Protein AF-A0A090QLV2-F1 (afdb_monomer)

Secondary structure (DSSP, 8-state):
---HHHHHHHHH-BTTB--HHHHHHHHHHHHHHHHHHHHH-SS----SS-HHHHHHHHHHHHSS--HHHHHHHHHHHHH-S-EEEE-TTSPPP--TTS--HHHHHHHHHHHHHHHHHHT--EEEE-SSHHHHHHHHHHHHHH--TT-----

Structure (mmCIF, N/CA/C/O backbone):
data_AF-A0A090QLV2-F1
#
_entry.id   AF-A0A090QLV2-F1
#
loop_
_atom_site.group_PDB
_atom_site.id
_atom_site.type_symbol
_atom_site.label_atom_id
_atom_site.label_alt_id
_atom_site.label_comp_id
_atom_site.label_asym_id
_atom_site.label_entity_id
_atom_site.label_seq_id
_atom_site.pdbx_PDB_ins_code
_atom_site.Cartn_x
_atom_site.Cartn_y
_atom_site.Cartn_z
_atom_site.occupancy
_atom_site.B_iso_or_equiv
_atom_site.auth_seq_id
_atom_site.auth_comp_id
_atom_site.auth_asym_id
_atom_site.auth_atom_id
_atom_site.pdbx_PDB_model_num
ATOM 1 N N . MET A 1 1 ? -10.015 6.575 -0.240 1.00 94.00 1 MET A N 1
ATOM 2 C CA . MET A 1 1 ? -8.975 6.956 -1.203 1.00 94.00 1 MET A CA 1
ATOM 3 C C . MET A 1 1 ? -8.684 5.735 -2.059 1.00 94.00 1 MET A C 1
ATOM 5 O O . MET A 1 1 ? -8.279 4.743 -1.479 1.00 94.00 1 MET A O 1
ATOM 9 N N . PRO A 1 2 ? -9.009 5.736 -3.362 1.00 96.25 2 PRO A N 1
ATOM 10 C CA . PRO A 1 2 ? -8.648 4.646 -4.273 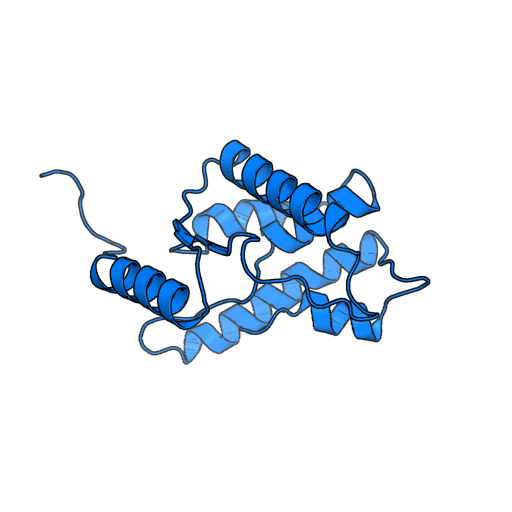1.00 96.25 2 PRO A CA 1
ATOM 11 C C . PRO A 1 2 ? -7.131 4.540 -4.488 1.00 96.25 2 PRO A C 1
ATOM 13 O O . PRO A 1 2 ? -6.417 5.529 -4.326 1.00 96.25 2 PRO A O 1
ATOM 16 N N . GLU A 1 3 ? -6.642 3.378 -4.920 1.00 97.12 3 GLU A N 1
ATOM 17 C CA . GLU A 1 3 ? -5.226 3.187 -5.238 1.00 97.12 3 GLU A CA 1
ATOM 18 C C . GLU A 1 3 ? -4.798 4.034 -6.454 1.00 97.12 3 GLU A C 1
ATOM 20 O O . GLU A 1 3 ? -5.072 3.697 -7.607 1.00 97.12 3 GLU A O 1
ATOM 25 N N . TYR A 1 4 ? -4.060 5.125 -6.214 1.00 98.06 4 TYR A N 1
ATOM 26 C CA . TYR A 1 4 ? -3.480 5.919 -7.307 1.00 98.06 4 TYR A CA 1
ATOM 27 C C . TYR A 1 4 ? -2.442 5.138 -8.135 1.00 98.06 4 TYR A C 1
ATOM 29 O O . TYR A 1 4 ? -2.343 5.345 -9.342 1.00 98.06 4 TYR A O 1
ATOM 37 N N . GLY A 1 5 ? -1.699 4.211 -7.516 1.00 96.75 5 GLY A N 1
ATOM 38 C CA . GLY A 1 5 ? -0.697 3.389 -8.204 1.00 96.75 5 GLY A CA 1
ATOM 39 C C . GLY A 1 5 ? -1.278 2.546 -9.343 1.00 96.75 5 GLY A C 1
ATOM 40 O O . GLY A 1 5 ? -0.659 2.457 -10.401 1.00 96.75 5 GLY A O 1
ATOM 41 N N . ALA A 1 6 ? -2.489 2.008 -9.177 1.00 95.38 6 ALA A N 1
ATOM 42 C CA . ALA A 1 6 ? -3.199 1.264 -10.213 1.00 95.38 6 ALA A CA 1
ATOM 43 C C . ALA A 1 6 ? -3.585 2.170 -11.388 1.00 95.38 6 ALA A C 1
ATOM 45 O O . ALA A 1 6 ? -3.300 1.832 -12.537 1.00 95.38 6 ALA A O 1
ATOM 46 N N . THR A 1 7 ? -4.170 3.341 -11.109 1.00 96.75 7 THR A N 1
ATOM 47 C CA . THR A 1 7 ? -4.487 4.351 -12.135 1.00 96.75 7 THR A CA 1
ATOM 48 C C . THR A 1 7 ? -3.237 4.735 -12.922 1.00 96.75 7 THR A C 1
ATOM 50 O O . THR A 1 7 ? -3.224 4.638 -14.147 1.00 96.75 7 THR A O 1
ATOM 53 N N . TYR A 1 8 ? -2.156 5.075 -12.215 1.00 97.75 8 TYR A N 1
ATOM 54 C CA . TYR A 1 8 ? -0.884 5.440 -12.831 1.00 97.75 8 TYR A CA 1
ATOM 55 C C . TYR A 1 8 ? -0.321 4.292 -13.681 1.00 97.75 8 TYR A C 1
ATOM 57 O O . TYR A 1 8 ? 0.129 4.500 -14.806 1.00 97.75 8 TYR A O 1
ATOM 65 N N . TRP A 1 9 ? -0.375 3.055 -13.179 1.00 96.56 9 TRP A N 1
ATOM 66 C CA . TRP A 1 9 ? 0.106 1.885 -13.908 1.00 96.56 9 TRP A CA 1
ATOM 67 C C . TRP A 1 9 ? -0.650 1.675 -15.224 1.00 96.56 9 TRP A C 1
ATOM 69 O O . TRP A 1 9 ? -0.012 1.459 -16.255 1.00 96.56 9 TRP A O 1
ATOM 79 N N . PHE A 1 10 ? -1.983 1.797 -15.229 1.00 95.75 10 PHE A N 1
ATOM 80 C CA . PHE A 1 10 ? -2.777 1.669 -16.457 1.00 95.75 10 PHE A CA 1
ATOM 81 C C . PHE A 1 10 ? -2.420 2.722 -17.511 1.00 95.75 10 PHE A C 1
ATOM 83 O O . PHE A 1 10 ? -2.440 2.418 -18.704 1.00 95.75 10 PHE A O 1
ATOM 90 N N . GLU A 1 11 ? -2.090 3.939 -17.083 1.00 97.19 11 GLU A N 1
ATOM 91 C CA . GLU A 1 11 ? -1.788 5.058 -17.978 1.00 97.19 11 GLU A CA 1
ATOM 92 C C . GLU A 1 11 ? -0.349 5.031 -18.515 1.00 97.19 11 GLU A C 1
ATOM 94 O O . GLU A 1 11 ? -0.104 5.473 -19.640 1.00 97.19 11 GLU A O 1
ATOM 99 N N . HIS A 1 12 ? 0.600 4.500 -17.738 1.00 97.25 12 HIS A N 1
ATOM 100 C CA . HIS A 1 12 ? 2.028 4.736 -17.969 1.00 97.25 12 HIS A CA 1
ATOM 101 C C . HIS A 1 12 ? 2.895 3.485 -18.160 1.00 97.25 12 HIS A C 1
ATOM 103 O O . HIS A 1 12 ? 4.077 3.625 -18.497 1.00 97.25 12 HIS A O 1
ATOM 109 N N . GLN A 1 13 ? 2.362 2.277 -17.948 1.00 95.56 13 GLN A N 1
ATOM 110 C CA . GLN A 1 13 ? 3.155 1.053 -18.076 1.00 95.56 13 GLN A CA 1
ATOM 111 C C . GLN A 1 13 ? 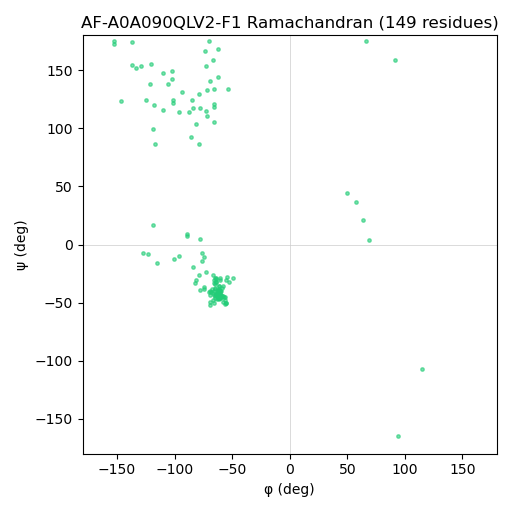3.686 0.833 -19.498 1.00 95.56 13 GLN A C 1
ATOM 113 O O . GLN A 1 13 ? 3.000 1.073 -20.494 1.00 95.56 13 GLN A O 1
ATOM 118 N N . VAL A 1 14 ? 4.896 0.280 -19.577 1.00 94.00 14 VAL A N 1
ATOM 119 C CA . VAL A 1 14 ? 5.472 -0.284 -20.800 1.00 94.00 14 VAL A CA 1
ATOM 120 C C . VAL A 1 14 ? 5.879 -1.719 -20.491 1.00 94.00 14 VAL A C 1
ATOM 122 O O . VAL A 1 14 ? 6.595 -1.967 -19.522 1.00 94.00 14 VAL A O 1
ATOM 125 N N . ASP A 1 15 ? 5.376 -2.676 -21.273 1.00 91.62 15 ASP A N 1
ATOM 126 C CA . ASP A 1 15 ? 5.589 -4.116 -21.062 1.00 91.62 15 ASP A CA 1
ATOM 127 C C . ASP A 1 15 ? 5.302 -4.573 -19.619 1.00 91.62 15 ASP A C 1
ATOM 129 O O . ASP A 1 15 ? 6.038 -5.351 -19.009 1.00 91.62 15 ASP A O 1
ATOM 133 N N . ARG A 1 16 ? 4.186 -4.079 -19.073 1.00 90.81 16 ARG A N 1
ATOM 134 C CA . ARG A 1 16 ? 3.677 -4.336 -17.719 1.00 90.81 16 ARG A CA 1
ATOM 135 C C . ARG A 1 16 ? 4.591 -3.827 -16.602 1.00 90.81 16 ARG A C 1
ATOM 137 O O . ARG A 1 16 ? 4.491 -4.310 -15.474 1.00 90.81 16 ARG A O 1
ATOM 144 N N . ARG A 1 17 ? 5.475 -2.865 -16.889 1.00 92.69 17 ARG A N 1
ATOM 145 C CA . ARG A 1 17 ? 6.411 -2.293 -15.915 1.00 92.69 17 ARG A CA 1
ATOM 146 C C . ARG A 1 17 ? 6.379 -0.770 -15.873 1.00 92.69 17 ARG A C 1
ATOM 148 O O . ARG A 1 17 ? 6.084 -0.113 -16.866 1.00 92.69 17 ARG A O 1
ATOM 155 N N . LEU A 1 18 ? 6.745 -0.247 -14.705 1.00 96.44 18 LEU A N 1
ATOM 156 C CA . LEU A 1 18 ? 7.040 1.162 -14.461 1.00 96.44 18 LEU A CA 1
ATOM 157 C C . LEU A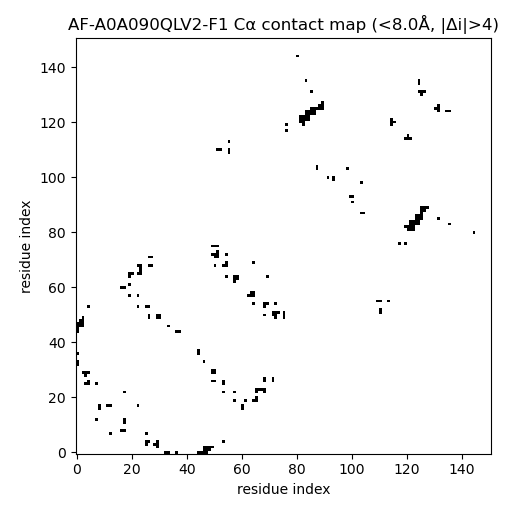 1 18 ? 8.541 1.339 -14.204 1.00 96.44 18 LEU A C 1
ATOM 159 O O . LEU A 1 18 ? 9.187 0.444 -13.647 1.00 96.44 18 LEU A O 1
ATOM 163 N N . SER A 1 19 ? 9.100 2.479 -14.601 1.00 97.31 19 SER A N 1
ATOM 164 C CA . SER A 1 19 ? 10.469 2.890 -14.284 1.00 97.31 19 SER A CA 1
ATOM 165 C C . SER A 1 19 ? 10.599 3.329 -12.818 1.00 97.31 19 SER A C 1
ATOM 167 O O . SER A 1 19 ? 9.605 3.553 -12.129 1.00 97.31 19 SER A O 1
ATOM 169 N N . LEU A 1 20 ? 11.835 3.460 -12.327 1.00 96.12 20 LEU A N 1
ATOM 170 C CA . LEU A 1 20 ? 12.092 4.006 -10.987 1.00 96.12 20 LEU A CA 1
ATOM 171 C C . LEU A 1 20 ? 11.577 5.443 -10.837 1.00 96.12 20 LEU A C 1
ATOM 173 O O . LEU A 1 20 ? 11.001 5.773 -9.808 1.00 96.12 20 LEU A O 1
ATOM 177 N N . GLU A 1 21 ? 11.750 6.267 -11.871 1.00 97.12 21 GLU A N 1
ATOM 178 C CA . GLU A 1 21 ? 11.288 7.662 -11.900 1.00 97.12 21 GLU A CA 1
ATOM 179 C C . GLU A 1 21 ? 9.759 7.732 -11.799 1.00 97.12 21 GLU A C 1
ATOM 181 O O . GLU A 1 21 ? 9.224 8.489 -10.998 1.00 97.12 21 GLU A O 1
ATOM 186 N N . GLN A 1 22 ? 9.055 6.854 -12.518 1.00 98.19 22 GLN A N 1
ATOM 187 C CA . GLN A 1 22 ? 7.598 6.740 -12.442 1.00 98.19 22 GLN A CA 1
ATOM 188 C C . GLN A 1 22 ? 7.117 6.358 -11.033 1.00 98.19 22 GLN A C 1
ATOM 190 O O . GLN A 1 22 ? 6.114 6.880 -10.553 1.00 98.19 22 GLN A O 1
ATOM 195 N N . PHE A 1 23 ? 7.844 5.485 -10.329 1.00 98.12 23 PHE A N 1
ATOM 196 C CA . PHE A 1 23 ? 7.523 5.153 -8.939 1.00 98.12 23 PHE A CA 1
ATOM 197 C C . PHE A 1 23 ? 7.697 6.338 -7.976 1.00 98.12 23 PHE A C 1
ATOM 199 O O . PHE A 1 23 ? 6.959 6.415 -6.989 1.00 98.12 23 PHE A O 1
ATOM 206 N N . GLU A 1 24 ? 8.620 7.270 -8.245 1.00 98.00 24 GLU A N 1
ATOM 207 C CA . GLU A 1 24 ? 8.781 8.480 -7.424 1.00 98.00 24 GLU A CA 1
ATOM 208 C C . GLU A 1 24 ? 7.573 9.423 -7.519 1.00 98.00 24 GLU A C 1
ATOM 210 O O . GLU A 1 24 ? 7.278 10.128 -6.555 1.00 98.00 24 GLU A O 1
ATOM 215 N N . GLU A 1 25 ? 6.822 9.386 -8.623 1.00 98.12 25 GLU A N 1
ATOM 216 C CA . GLU A 1 25 ? 5.643 10.234 -8.843 1.00 98.12 25 GLU A CA 1
ATOM 217 C C . GLU A 1 25 ? 4.381 9.732 -8.120 1.00 98.12 25 GLU A C 1
ATOM 219 O O . GLU A 1 25 ? 3.503 10.525 -7.770 1.00 98.12 25 GLU A O 1
ATOM 224 N N . ILE A 1 26 ? 4.285 8.424 -7.853 1.00 98.44 26 ILE A N 1
ATOM 225 C CA . ILE A 1 26 ? 3.061 7.796 -7.330 1.00 98.44 26 ILE A CA 1
ATOM 226 C C . ILE A 1 26 ? 2.772 8.215 -5.887 1.00 98.44 26 ILE A C 1
ATOM 228 O O . ILE A 1 26 ? 1.658 8.640 -5.579 1.00 98.44 26 ILE A O 1
ATOM 232 N N . ALA A 1 27 ? 3.744 8.080 -4.980 1.00 97.62 27 ALA A N 1
ATOM 233 C CA . ALA A 1 27 ? 3.515 8.338 -3.556 1.00 97.62 27 ALA A CA 1
ATOM 234 C C . ALA A 1 27 ? 3.151 9.805 -3.234 1.00 97.62 27 ALA A C 1
ATOM 236 O O . ALA A 1 27 ? 2.199 10.003 -2.473 1.00 97.62 27 ALA A O 1
ATOM 237 N N . PRO A 1 28 ? 3.816 10.832 -3.808 1.00 98.25 28 PRO A N 1
ATOM 238 C CA . PRO A 1 28 ? 3.422 12.226 -3.609 1.00 98.25 28 PRO A CA 1
ATOM 239 C C . PRO A 1 28 ? 1.971 12.494 -4.005 1.00 98.25 28 PRO A C 1
ATOM 241 O O . PRO A 1 28 ? 1.239 13.148 -3.263 1.00 98.25 28 PRO A O 1
ATOM 244 N N . GLU A 1 29 ? 1.545 11.978 -5.157 1.00 98.38 29 GLU A N 1
ATOM 245 C CA . GLU A 1 29 ? 0.203 12.228 -5.673 1.00 98.38 29 GLU A CA 1
ATOM 246 C C . GLU A 1 29 ? -0.863 11.433 -4.912 1.00 98.38 29 GLU A C 1
ATOM 248 O O . GLU A 1 29 ? -1.911 11.988 -4.576 1.00 98.38 29 GLU A O 1
ATOM 253 N N . HIS A 1 30 ? -0.569 10.184 -4.536 1.00 98.44 30 HIS A N 1
ATOM 254 C CA . HIS A 1 30 ? -1.433 9.396 -3.657 1.00 98.44 30 HIS A CA 1
ATOM 255 C C . HIS A 1 30 ? -1.689 10.136 -2.337 1.00 98.44 30 HIS A C 1
ATOM 257 O O . HIS A 1 30 ? -2.838 10.359 -1.957 1.00 98.44 30 HIS A O 1
ATOM 263 N N . VAL A 1 31 ? -0.626 10.600 -1.671 1.00 98.00 31 VAL A N 1
ATOM 264 C CA . VAL A 1 31 ? -0.740 11.334 -0.402 1.00 98.00 31 VAL A CA 1
ATOM 265 C C . VAL A 1 31 ? -1.451 12.673 -0.591 1.00 98.00 31 VAL A C 1
ATOM 267 O O . VAL A 1 31 ? -2.249 13.069 0.256 1.00 98.00 31 VAL A O 1
ATOM 270 N N . ARG A 1 32 ? -1.230 13.379 -1.707 1.00 98.00 32 ARG A N 1
ATOM 271 C CA . ARG A 1 32 ? -1.938 14.635 -2.001 1.00 98.00 32 ARG A CA 1
ATOM 272 C C . ARG A 1 32 ? -3.451 14.418 -2.111 1.00 98.00 32 ARG A C 1
ATOM 274 O O . ARG A 1 32 ? -4.222 15.211 -1.566 1.00 98.00 32 ARG A O 1
ATOM 281 N N . GLN A 1 33 ? -3.881 13.369 -2.812 1.00 97.75 33 GLN A N 1
ATOM 282 C CA . GLN A 1 33 ?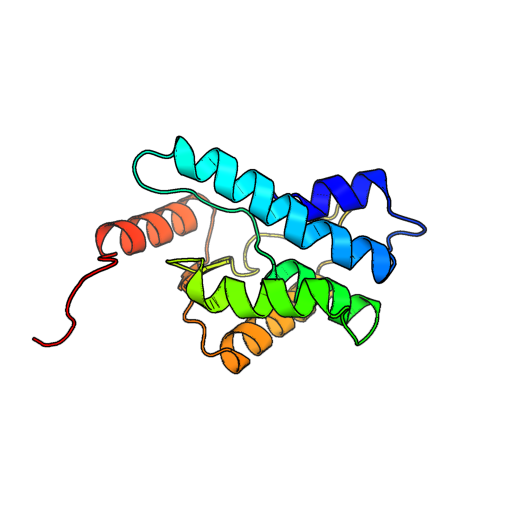 -5.299 13.017 -2.948 1.00 97.75 33 GLN A CA 1
ATOM 283 C C . GLN A 1 33 ? -5.892 12.544 -1.618 1.00 97.75 33 GLN A C 1
ATOM 285 O O . GLN A 1 33 ? -6.992 12.963 -1.253 1.00 97.75 33 GLN A O 1
ATOM 290 N N . GLU A 1 34 ? -5.145 11.746 -0.855 1.00 97.44 34 GLU A N 1
ATOM 291 C CA . GLU A 1 34 ? -5.535 11.326 0.487 1.00 97.44 34 GLU A CA 1
ATOM 292 C C . GLU A 1 34 ? -5.767 12.531 1.409 1.00 97.44 34 GLU A C 1
ATOM 294 O O . GLU A 1 34 ? -6.825 12.645 2.025 1.00 97.44 34 GLU A O 1
ATOM 299 N N . GLN A 1 35 ? -4.827 13.479 1.448 1.00 96.19 35 GLN A N 1
ATOM 300 C CA . GLN A 1 35 ? -4.933 14.692 2.261 1.00 96.19 35 GLN A CA 1
ATOM 301 C C . GLN A 1 35 ? -6.121 15.569 1.865 1.00 96.19 35 GLN A C 1
ATOM 303 O O . GLN A 1 35 ? -6.734 16.183 2.737 1.00 96.19 35 GLN A O 1
ATOM 308 N N . ALA A 1 36 ? -6.459 15.634 0.576 1.00 96.81 36 ALA A N 1
ATOM 309 C CA . ALA A 1 36 ? -7.645 16.350 0.119 1.00 96.81 36 ALA A CA 1
ATOM 310 C C . ALA A 1 36 ? -8.928 15.689 0.648 1.00 96.81 36 ALA A C 1
ATOM 312 O O . ALA A 1 36 ? -9.783 16.373 1.202 1.00 96.81 36 ALA A O 1
ATOM 313 N N . LEU A 1 37 ? -9.032 14.358 0.559 1.00 96.62 37 LEU A N 1
ATOM 314 C CA . LEU A 1 37 ? -10.182 13.607 1.080 1.00 96.62 37 LEU A CA 1
ATOM 315 C C . LEU A 1 37 ? -10.283 13.671 2.609 1.00 96.62 37 LEU A C 1
ATOM 317 O O . LEU A 1 37 ? -11.385 13.679 3.158 1.00 96.62 37 LEU A O 1
ATOM 321 N N . LEU A 1 38 ? -9.145 13.737 3.301 1.00 94.94 38 LEU A N 1
ATOM 322 C CA . LEU A 1 38 ? -9.090 13.803 4.758 1.00 94.94 38 LEU A CA 1
ATOM 323 C C . LEU A 1 38 ? -9.726 15.088 5.310 1.00 94.94 38 LEU A C 1
ATOM 325 O O . LEU A 1 38 ? -10.290 15.057 6.400 1.00 94.94 38 LEU A O 1
ATOM 329 N N . GLN A 1 39 ? -9.684 16.195 4.560 1.00 94.38 39 GLN A N 1
ATOM 330 C CA . GLN A 1 39 ? -10.313 17.462 4.964 1.00 94.38 39 GLN A CA 1
ATOM 331 C C . GLN A 1 39 ? -11.842 17.364 5.045 1.00 94.38 39 GLN A C 1
ATOM 333 O O . GLN A 1 39 ? -12.457 18.052 5.860 1.00 94.38 39 GLN A O 1
ATOM 338 N N . ASP A 1 40 ? -12.441 16.483 4.243 1.00 94.12 40 ASP A N 1
ATOM 339 C CA . ASP A 1 40 ? -13.891 16.294 4.165 1.00 94.12 40 ASP A CA 1
ATOM 340 C C . ASP A 1 40 ? -14.388 15.073 4.962 1.00 94.12 40 ASP A C 1
ATOM 342 O O . ASP A 1 40 ? -15.595 14.912 5.184 1.00 94.12 40 ASP A O 1
ATOM 346 N N . ALA A 1 41 ? -13.477 14.203 5.408 1.00 93.50 41 ALA A N 1
ATOM 347 C CA . ALA A 1 41 ? -13.809 12.966 6.101 1.00 93.50 41 ALA A CA 1
ATOM 348 C C . ALA A 1 41 ? -14.470 13.224 7.469 1.00 93.50 41 ALA A C 1
ATOM 350 O O . ALA A 1 41 ? -13.999 14.010 8.291 1.00 93.50 41 ALA A O 1
ATOM 351 N N . ARG A 1 42 ? -15.565 12.508 7.750 1.00 89.06 42 ARG A N 1
ATOM 352 C CA . ARG A 1 42 ? -16.271 12.549 9.042 1.00 89.06 42 ARG A CA 1
ATOM 353 C C . ARG A 1 42 ? -16.218 11.176 9.700 1.00 89.06 42 ARG A C 1
ATOM 355 O O . ARG A 1 42 ? -17.117 10.363 9.510 1.00 89.06 42 ARG A O 1
ATOM 362 N N . GLY A 1 43 ? -15.149 10.921 10.450 1.00 90.25 43 GLY A N 1
ATOM 363 C CA . GLY A 1 43 ? -14.876 9.631 11.086 1.00 90.25 43 GLY A CA 1
ATOM 364 C C . GLY A 1 43 ? -13.618 8.998 10.506 1.00 90.25 43 GLY A C 1
ATOM 365 O O . GLY A 1 43 ? -12.521 9.466 10.790 1.00 90.25 43 GLY A O 1
ATOM 366 N N . TYR A 1 44 ? -13.784 7.956 9.693 1.00 92.50 44 TYR A N 1
ATOM 367 C CA . TYR A 1 44 ? -12.674 7.225 9.080 1.00 92.50 44 TYR A CA 1
ATOM 368 C C . TYR A 1 44 ? -12.482 7.621 7.614 1.00 92.50 44 TYR A C 1
ATOM 370 O O . TYR A 1 44 ? -13.456 7.786 6.876 1.00 92.50 44 TYR A O 1
ATOM 378 N N . LEU A 1 45 ? -11.225 7.701 7.184 1.00 95.88 45 LEU A N 1
ATOM 379 C CA . LEU A 1 45 ? -10.842 7.672 5.777 1.00 95.88 45 LEU A CA 1
ATOM 380 C C . LEU A 1 45 ? -10.137 6.340 5.522 1.00 95.88 45 LEU A C 1
ATOM 382 O O . LEU A 1 45 ? -9.078 6.084 6.081 1.00 95.88 45 LEU A O 1
ATOM 386 N N . PHE A 1 46 ? -10.726 5.493 4.683 1.00 96.81 46 PHE A N 1
ATOM 387 C CA . PHE A 1 46 ? -10.057 4.280 4.220 1.00 96.81 46 PHE A CA 1
ATOM 388 C C . PHE A 1 46 ? -9.190 4.622 3.014 1.00 96.81 46 PHE A C 1
ATOM 390 O O . PHE A 1 46 ? -9.709 5.172 2.035 1.00 96.81 46 PHE A O 1
ATOM 397 N N . SER A 1 47 ? -7.899 4.300 3.082 1.00 97.75 47 SER A N 1
ATOM 398 C CA . SER A 1 47 ? -6.998 4.355 1.933 1.00 97.75 47 SER A CA 1
ATOM 399 C C . SER A 1 47 ? -6.767 2.962 1.372 1.00 97.75 47 SER A C 1
ATOM 401 O O . SER A 1 47 ? -6.399 2.042 2.098 1.00 97.75 47 SER A O 1
ATOM 403 N N . ASP A 1 48 ? -7.045 2.811 0.085 1.00 97.38 48 ASP A N 1
ATOM 404 C CA .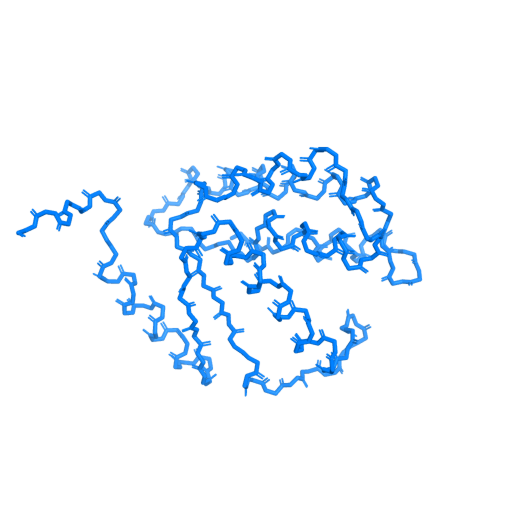 ASP A 1 48 ? -6.715 1.633 -0.692 1.00 97.38 48 ASP A CA 1
ATOM 405 C C . ASP A 1 48 ? -5.248 1.751 -1.106 1.00 97.38 48 ASP A C 1
ATOM 407 O O . ASP A 1 48 ? -4.897 2.549 -1.979 1.00 97.38 48 ASP A O 1
ATOM 411 N N . THR A 1 49 ? -4.402 0.988 -0.411 1.00 96.75 49 THR A N 1
ATOM 412 C CA . THR A 1 49 ? -2.931 1.075 -0.382 1.00 96.75 49 THR A CA 1
ATOM 413 C C . THR A 1 49 ? -2.373 2.363 0.245 1.00 96.75 49 THR A C 1
ATOM 415 O O . THR A 1 49 ? -3.105 3.259 0.671 1.00 96.75 49 THR A O 1
ATOM 418 N N . CYS A 1 50 ? -1.044 2.413 0.367 1.00 97.69 50 CYS A N 1
ATOM 419 C CA . CYS A 1 50 ? -0.287 3.539 0.906 1.00 97.69 50 CYS A CA 1
ATOM 420 C C . CYS A 1 50 ? 1.140 3.569 0.309 1.00 97.69 50 CYS A C 1
ATOM 422 O O . CYS A 1 50 ? 1.528 2.627 -0.394 1.00 97.69 50 CYS A O 1
ATOM 424 N N . PRO A 1 51 ? 1.976 4.587 0.608 1.00 98.31 51 PRO A N 1
ATOM 425 C CA . PRO A 1 51 ? 3.351 4.656 0.103 1.00 98.31 51 PRO A CA 1
ATOM 426 C C . PRO A 1 51 ? 4.223 3.423 0.390 1.00 98.31 51 PRO A C 1
ATOM 428 O O . PRO A 1 51 ? 5.112 3.123 -0.405 1.00 98.31 51 PRO A O 1
ATOM 431 N N . ILE A 1 52 ? 3.958 2.681 1.474 1.00 98.19 52 ILE A N 1
ATOM 432 C CA . ILE A 1 52 ? 4.654 1.419 1.784 1.00 98.19 52 ILE A CA 1
ATOM 433 C C . ILE A 1 52 ? 4.386 0.371 0.694 1.00 98.19 52 ILE A C 1
ATOM 435 O O . ILE A 1 52 ? 5.308 -0.291 0.226 1.00 98.19 52 ILE A O 1
ATOM 439 N N . THR A 1 53 ? 3.146 0.252 0.216 1.00 97.56 53 THR A N 1
ATOM 440 C CA . THR A 1 53 ? 2.801 -0.678 -0.868 1.00 97.56 53 THR A CA 1
ATOM 441 C C . THR A 1 53 ? 3.559 -0.334 -2.152 1.00 97.56 53 THR A C 1
ATOM 443 O O . THR A 1 53 ? 4.183 -1.206 -2.757 1.00 97.56 53 THR A O 1
ATOM 446 N N . THR A 1 54 ? 3.584 0.947 -2.532 1.00 98.00 54 THR A N 1
ATOM 447 C CA . THR A 1 54 ? 4.345 1.434 -3.696 1.00 98.00 54 THR A CA 1
ATOM 448 C C . THR A 1 54 ? 5.845 1.170 -3.547 1.00 98.00 54 THR A C 1
ATOM 450 O O . THR A 1 54 ? 6.501 0.757 -4.502 1.00 98.00 54 THR A O 1
ATOM 453 N N . TYR A 1 55 ? 6.393 1.356 -2.344 1.00 98.31 55 TYR A N 1
ATOM 454 C CA . TYR A 1 55 ? 7.787 1.055 -2.018 1.00 98.31 55 TYR A CA 1
ATOM 455 C C . TYR A 1 55 ? 8.135 -0.421 -2.241 1.00 98.31 55 TYR A C 1
ATOM 457 O O . TYR A 1 55 ? 9.144 -0.727 -2.881 1.00 98.31 55 TYR A O 1
ATOM 465 N N . VAL A 1 56 ? 7.280 -1.340 -1.781 1.00 97.50 56 VAL A N 1
ATOM 466 C CA . VAL A 1 56 ? 7.479 -2.782 -1.987 1.00 97.50 56 VAL A CA 1
ATOM 467 C C . VAL A 1 56 ? 7.394 -3.143 -3.478 1.00 97.50 56 VAL A C 1
ATOM 469 O O . VAL A 1 56 ? 8.211 -3.928 -3.958 1.00 97.50 56 VAL A O 1
ATOM 472 N N . PHE A 1 57 ? 6.494 -2.518 -4.251 1.00 96.44 57 PHE A N 1
ATOM 473 C CA . PHE A 1 57 ? 6.445 -2.697 -5.711 1.00 96.44 57 PHE A CA 1
ATOM 474 C C . PHE A 1 57 ? 7.716 -2.218 -6.420 1.00 96.44 57 PHE A C 1
ATOM 476 O O . PHE A 1 57 ? 8.244 -2.926 -7.280 1.00 96.44 57 PHE A O 1
ATOM 483 N N . ALA A 1 58 ? 8.237 -1.046 -6.053 1.00 97.19 58 ALA A N 1
ATOM 484 C CA . ALA A 1 58 ? 9.474 -0.527 -6.627 1.00 97.19 58 ALA A CA 1
ATOM 485 C C . ALA A 1 58 ? 10.668 -1.455 -6.330 1.00 97.19 58 ALA A C 1
ATOM 487 O O . ALA A 1 58 ? 11.435 -1.780 -7.244 1.00 97.19 58 ALA A O 1
ATOM 488 N N . LYS A 1 59 ? 10.766 -1.973 -5.093 1.00 96.75 59 LYS A N 1
ATOM 489 C CA . LYS A 1 59 ? 11.751 -3.003 -4.726 1.00 96.75 59 LYS A CA 1
ATOM 490 C C . LYS A 1 59 ? 11.592 -4.288 -5.541 1.00 96.75 59 LYS A C 1
ATOM 492 O O . LYS A 1 59 ? 12.598 -4.796 -6.026 1.00 96.75 59 LYS A O 1
ATOM 497 N N . ASP A 1 60 ? 10.373 -4.799 -5.729 1.00 94.25 60 ASP A N 1
ATOM 498 C CA . ASP A 1 60 ? 10.122 -6.001 -6.548 1.00 94.25 60 ASP A CA 1
ATOM 499 C C . ASP A 1 60 ? 10.577 -5.804 -8.005 1.00 94.25 60 ASP A C 1
ATOM 501 O O . ASP A 1 60 ? 11.151 -6.704 -8.618 1.00 94.25 60 ASP A O 1
ATOM 505 N N . TYR A 1 61 ? 10.351 -4.615 -8.570 1.00 93.56 61 TYR A N 1
ATOM 506 C CA . TYR A 1 61 ? 10.653 -4.350 -9.978 1.00 93.56 61 TYR A CA 1
ATOM 507 C C . TYR A 1 61 ? 12.142 -4.111 -10.237 1.00 93.56 61 TYR A C 1
ATOM 509 O O . TYR A 1 61 ? 12.650 -4.558 -11.274 1.00 93.56 61 TYR A O 1
ATOM 517 N N . HIS A 1 62 ? 12.816 -3.405 -9.322 1.00 96.06 62 HIS A N 1
ATOM 518 C CA . HIS A 1 62 ? 14.135 -2.805 -9.561 1.00 96.06 62 HIS A CA 1
ATOM 519 C C . HIS A 1 62 ? 15.197 -3.160 -8.513 1.00 96.06 62 HIS A C 1
ATOM 521 O O . HIS A 1 62 ? 16.360 -2.800 -8.682 1.00 96.06 62 HIS A O 1
ATOM 527 N N . GLY A 1 63 ? 14.832 -3.834 -7.419 1.00 96.75 63 GLY A N 1
ATOM 528 C CA . GLY A 1 63 ? 15.732 -4.141 -6.299 1.00 96.75 63 GLY A CA 1
ATOM 529 C C . GLY A 1 63 ? 16.154 -2.921 -5.471 1.00 96.75 63 GLY A C 1
ATOM 530 O O . GLY A 1 63 ? 16.972 -3.042 -4.5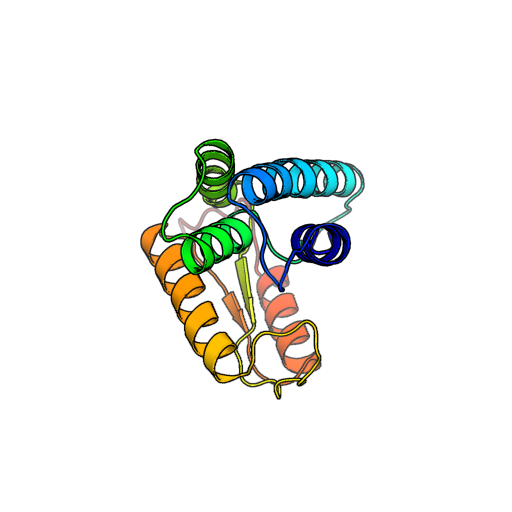62 1.00 96.75 63 GLY A O 1
ATOM 531 N N . THR A 1 64 ? 15.621 -1.738 -5.778 1.00 97.44 64 THR A N 1
ATOM 532 C CA . THR A 1 64 ? 15.928 -0.472 -5.112 1.00 97.44 64 THR A CA 1
ATOM 533 C C . THR A 1 64 ? 14.737 0.479 -5.205 1.00 97.44 64 THR A C 1
ATOM 535 O O . THR A 1 64 ? 13.762 0.192 -5.900 1.00 97.44 64 THR A O 1
ATOM 538 N N . VAL A 1 65 ? 14.818 1.608 -4.507 1.00 97.69 65 VAL A N 1
ATOM 539 C CA . VAL A 1 65 ? 13.809 2.668 -4.530 1.00 97.69 65 VAL A CA 1
ATOM 540 C C . VAL A 1 65 ? 14.479 4.027 -4.686 1.00 97.69 65 VAL A C 1
ATOM 542 O O . VAL A 1 65 ? 15.621 4.220 -4.267 1.00 97.69 65 VAL A O 1
ATOM 545 N N . GLY A 1 66 ? 13.759 4.971 -5.286 1.00 97.94 66 GLY A N 1
ATOM 546 C CA . GLY A 1 66 ? 14.187 6.363 -5.332 1.00 97.94 66 GLY A CA 1
ATOM 547 C C . GLY A 1 66 ? 14.050 7.058 -3.967 1.00 97.94 66 GLY A C 1
ATOM 548 O O . GLY A 1 66 ? 13.212 6.653 -3.148 1.00 97.94 66 GLY A O 1
ATOM 549 N N . PRO A 1 67 ? 14.861 8.098 -3.694 1.00 98.00 67 PRO A N 1
ATOM 550 C CA . PRO A 1 67 ? 14.862 8.807 -2.414 1.00 98.00 67 PRO A CA 1
ATOM 551 C C . PRO A 1 67 ? 13.518 9.455 -2.064 1.00 98.00 67 PRO A C 1
ATOM 553 O O . PRO A 1 67 ? 13.195 9.579 -0.882 1.00 98.00 67 PRO A O 1
ATOM 556 N N . GLN A 1 68 ? 12.723 9.876 -3.053 1.00 97.94 68 GLN A N 1
ATOM 557 C CA . GLN A 1 68 ? 11.424 10.482 -2.778 1.00 97.94 68 GLN A CA 1
ATOM 558 C C . GLN A 1 68 ? 10.448 9.442 -2.229 1.00 97.94 68 GLN A C 1
ATOM 560 O O . GLN A 1 68 ? 9.833 9.665 -1.185 1.00 97.94 68 GLN A O 1
ATOM 565 N N . LEU A 1 69 ? 10.337 8.295 -2.900 1.00 98.44 69 LEU A N 1
ATOM 566 C CA . LEU A 1 69 ? 9.462 7.208 -2.470 1.00 98.44 69 LEU A CA 1
ATOM 567 C C . LEU A 1 69 ? 9.878 6.656 -1.102 1.00 98.44 69 LEU A C 1
ATOM 569 O O . LEU A 1 69 ? 9.014 6.435 -0.255 1.00 98.44 69 LEU A O 1
ATOM 573 N N . ASP A 1 70 ? 11.182 6.497 -0.865 1.00 98.25 70 ASP A N 1
ATOM 574 C CA . ASP A 1 70 ? 11.718 6.072 0.433 1.00 98.25 70 ASP A CA 1
ATOM 575 C C . ASP A 1 70 ? 11.262 7.010 1.564 1.00 98.25 70 ASP A C 1
ATOM 577 O O . ASP A 1 70 ? 10.695 6.567 2.563 1.00 98.25 70 ASP A O 1
ATOM 581 N N . ALA A 1 71 ? 11.376 8.327 1.357 1.00 98.25 71 ALA A N 1
ATOM 582 C CA . ALA A 1 71 ? 10.938 9.318 2.335 1.00 98.25 71 ALA A CA 1
ATOM 583 C C . ALA A 1 71 ? 9.423 9.267 2.617 1.00 98.25 71 ALA A C 1
ATOM 585 O O . ALA A 1 71 ? 9.010 9.417 3.770 1.00 98.25 71 ALA A O 1
ATOM 586 N N . TYR A 1 72 ? 8.583 9.051 1.597 1.00 98.38 72 TYR A N 1
ATOM 587 C CA . TYR A 1 72 ? 7.136 8.892 1.795 1.00 98.38 72 TYR A CA 1
ATOM 588 C C . TYR A 1 72 ? 6.790 7.585 2.517 1.00 98.38 72 TYR A C 1
ATOM 590 O O . TYR A 1 72 ? 5.942 7.597 3.409 1.00 98.38 72 TYR A O 1
ATOM 598 N N . ALA A 1 73 ? 7.462 6.479 2.191 1.00 97.88 73 ALA A N 1
ATOM 599 C CA . ALA A 1 73 ? 7.258 5.195 2.857 1.00 97.88 73 ALA A CA 1
ATOM 600 C C . ALA A 1 73 ? 7.648 5.249 4.343 1.00 97.88 73 ALA A C 1
ATOM 602 O O . ALA A 1 73 ? 6.886 4.792 5.189 1.00 97.88 73 ALA A O 1
ATOM 603 N N . SER A 1 74 ? 8.774 5.885 4.686 1.00 97.25 74 SER A N 1
ATOM 604 C CA . SER A 1 74 ? 9.172 6.082 6.089 1.00 97.25 74 SER A CA 1
ATOM 605 C C . SER A 1 74 ? 8.203 6.964 6.877 1.00 97.25 74 SER A C 1
ATOM 607 O O . SER A 1 74 ? 8.035 6.789 8.082 1.00 97.25 74 SER A O 1
ATOM 609 N N . ARG A 1 75 ? 7.562 7.942 6.229 1.00 96.56 75 ARG A N 1
ATOM 610 C CA . ARG A 1 75 ? 6.552 8.785 6.887 1.00 96.56 75 ARG A CA 1
ATOM 611 C C . ARG A 1 75 ? 5.229 8.056 7.098 1.00 96.56 75 ARG A C 1
ATOM 613 O O . ARG A 1 75 ? 4.618 8.230 8.152 1.00 96.56 75 ARG A O 1
ATOM 620 N N . ALA A 1 76 ? 4.839 7.208 6.147 1.00 95.94 76 ALA A N 1
ATOM 621 C CA . ALA A 1 76 ? 3.607 6.428 6.207 1.00 95.94 76 ALA A CA 1
ATOM 622 C C . ALA A 1 76 ? 3.480 5.621 7.511 1.00 95.94 76 ALA A C 1
ATOM 624 O O . ALA A 1 76 ? 2.388 5.518 8.051 1.00 95.94 76 ALA A O 1
ATOM 625 N N . GLU A 1 77 ? 4.587 5.157 8.098 1.00 91.94 77 GLU A N 1
ATOM 626 C CA . GLU A 1 77 ? 4.609 4.475 9.407 1.00 91.94 77 GLU A CA 1
ATOM 627 C C . GLU A 1 77 ? 3.845 5.218 10.521 1.00 91.94 77 GLU A C 1
ATOM 629 O O . GLU A 1 77 ? 3.362 4.590 11.460 1.00 91.94 77 GLU A O 1
ATOM 634 N N . LYS A 1 78 ? 3.755 6.553 10.437 1.00 91.62 78 LYS A N 1
ATOM 635 C CA . LYS A 1 78 ? 3.104 7.420 11.434 1.00 91.62 78 LYS A CA 1
ATOM 636 C C . LYS A 1 78 ? 1.875 8.153 10.907 1.00 91.62 78 LYS A C 1
ATOM 638 O O . LYS A 1 78 ? 1.127 8.708 11.709 1.00 91.62 78 LYS A O 1
ATOM 643 N N . ASP A 1 79 ? 1.705 8.204 9.589 1.00 93.12 79 ASP A N 1
ATOM 644 C CA . ASP A 1 79 ? 0.623 8.956 8.954 1.00 93.12 79 ASP A CA 1
ATOM 645 C C . ASP A 1 79 ? -0.690 8.142 8.910 1.00 93.12 79 ASP A C 1
ATOM 647 O O . ASP A 1 79 ? -1.764 8.738 8.829 1.00 93.12 79 ASP A O 1
ATOM 651 N N . TYR A 1 80 ? -0.626 6.809 9.055 1.00 95.00 80 TYR A N 1
ATOM 652 C CA . TYR A 1 80 ? -1.799 5.929 9.153 1.00 95.00 80 TYR A CA 1
ATOM 653 C C . TYR A 1 80 ? -2.033 5.431 10.583 1.00 95.00 80 TYR A C 1
ATOM 655 O O . TYR A 1 80 ? -1.113 5.009 11.281 1.00 95.00 80 TYR A O 1
ATOM 663 N N . ASP A 1 81 ? -3.302 5.429 10.992 1.00 94.38 81 ASP A N 1
ATOM 664 C CA . ASP A 1 81 ? -3.737 5.007 12.328 1.00 94.38 81 ASP A CA 1
ATOM 665 C C . ASP A 1 81 ? -3.882 3.479 12.465 1.00 94.38 81 ASP A C 1
ATOM 667 O O . ASP A 1 81 ? -3.657 2.917 13.537 1.00 94.38 81 ASP A O 1
ATOM 671 N N . LEU A 1 82 ? -4.275 2.799 11.384 1.00 95.19 82 LEU A N 1
ATOM 672 C CA . LEU A 1 82 ? -4.504 1.356 11.344 1.00 95.19 82 LEU A CA 1
ATOM 673 C C . LEU A 1 82 ? -4.131 0.810 9.964 1.00 95.19 82 LEU A C 1
ATOM 675 O O . LEU A 1 82 ? -4.705 1.222 8.957 1.00 95.19 82 LEU A O 1
ATOM 679 N N . PHE A 1 83 ? -3.228 -0.168 9.934 1.00 97.31 83 PHE A N 1
ATOM 680 C CA . PHE A 1 83 ? -2.933 -0.950 8.737 1.00 97.31 83 PHE A CA 1
ATOM 681 C C . PHE A 1 83 ? -3.784 -2.216 8.733 1.00 97.31 83 PHE A C 1
ATOM 683 O O . PHE A 1 83 ? -3.831 -2.939 9.729 1.00 97.31 83 PHE A O 1
ATOM 690 N N . VAL A 1 84 ? -4.444 -2.498 7.612 1.00 98.00 84 VAL A N 1
ATOM 691 C CA . VAL A 1 84 ? -5.227 -3.723 7.418 1.00 98.00 84 VAL A CA 1
ATOM 692 C C . VAL A 1 84 ? -4.616 -4.507 6.267 1.00 98.00 84 VAL A C 1
ATOM 694 O O . VAL A 1 84 ? -4.546 -4.009 5.146 1.00 98.00 84 VAL A O 1
ATOM 697 N N . VAL A 1 85 ? -4.185 -5.737 6.541 1.00 97.81 85 VAL A N 1
ATOM 698 C CA . VAL A 1 85 ? -3.697 -6.667 5.520 1.00 97.81 85 VAL A CA 1
ATOM 699 C C . VAL A 1 85 ? -4.809 -7.657 5.216 1.00 97.81 85 VAL A C 1
ATOM 701 O O . VAL A 1 85 ? -5.312 -8.342 6.104 1.00 97.81 85 VAL A O 1
ATOM 704 N N . CYS A 1 86 ? -5.223 -7.708 3.955 1.00 96.38 86 CYS A N 1
ATOM 705 C CA . CYS A 1 86 ? -6.204 -8.675 3.491 1.00 96.38 86 CYS A CA 1
ATOM 706 C C . CYS A 1 86 ? -5.486 -9.959 3.080 1.00 96.38 86 CYS A C 1
ATOM 708 O O . CYS A 1 86 ? -4.780 -9.952 2.078 1.00 96.38 86 CYS A O 1
ATOM 710 N N . ASP A 1 87 ? -5.726 -11.055 3.803 1.00 95.50 87 ASP A N 1
ATOM 711 C CA . ASP A 1 87 ? -5.120 -12.351 3.495 1.00 95.50 87 ASP A CA 1
ATOM 712 C C . ASP A 1 87 ? -5.533 -12.879 2.104 1.00 95.50 87 ASP A C 1
ATOM 714 O O . ASP A 1 87 ? -6.477 -12.391 1.475 1.00 95.50 87 ASP A O 1
ATOM 718 N N . THR A 1 88 ? -4.852 -13.915 1.630 1.00 92.38 88 THR A N 1
ATOM 719 C CA . THR A 1 88 ? -4.931 -14.463 0.266 1.00 92.38 88 THR A CA 1
ATOM 720 C C . THR A 1 88 ? -5.993 -15.546 0.065 1.00 92.38 88 THR A C 1
ATOM 722 O O . THR A 1 88 ? -6.086 -16.129 -1.016 1.00 92.38 88 THR A O 1
ATOM 725 N N . ASP A 1 89 ? -6.842 -15.796 1.060 1.00 91.88 89 ASP A N 1
ATOM 726 C CA . ASP A 1 89 ? -7.851 -16.861 1.033 1.00 91.88 89 ASP A CA 1
ATOM 727 C C . ASP A 1 89 ? -9.092 -16.555 0.168 1.00 91.88 89 ASP A C 1
ATOM 729 O O . ASP A 1 89 ? -9.888 -17.452 -0.112 1.00 91.88 89 ASP A O 1
ATOM 733 N N . ILE A 1 90 ? -9.227 -15.327 -0.352 1.00 89.25 90 ILE A N 1
ATOM 734 C CA . ILE A 1 90 ? -10.142 -15.043 -1.469 1.00 89.25 90 ILE A CA 1
ATOM 735 C C . ILE A 1 90 ? -9.560 -15.642 -2.760 1.00 89.25 90 ILE A C 1
ATOM 737 O O . ILE A 1 90 ? -8.389 -15.396 -3.060 1.00 89.25 90 ILE A O 1
ATOM 741 N N . PRO A 1 91 ? -10.351 -16.369 -3.576 1.00 88.44 91 PRO A N 1
ATOM 742 C CA . PRO A 1 91 ? -9.882 -16.899 -4.851 1.00 88.44 91 PRO A CA 1
ATOM 743 C C . PRO A 1 91 ? -9.276 -15.822 -5.753 1.00 88.44 91 PRO A C 1
ATOM 745 O O . PRO A 1 91 ? -9.847 -14.746 -5.949 1.00 88.44 91 PRO A O 1
ATOM 748 N N . TYR A 1 92 ? -8.116 -16.127 -6.329 1.00 86.81 92 TYR A N 1
ATOM 749 C CA . TYR A 1 92 ? -7.449 -15.222 -7.248 1.00 86.81 92 TYR A CA 1
ATOM 750 C C . TYR A 1 92 ? -8.272 -15.038 -8.527 1.00 86.81 92 TYR A C 1
ATOM 752 O O . TYR A 1 92 ? -8.536 -15.998 -9.251 1.00 86.81 92 TYR A O 1
ATOM 760 N N . ALA A 1 93 ? -8.660 -13.799 -8.830 1.00 87.25 93 ALA A N 1
ATOM 761 C CA . ALA A 1 93 ? -9.203 -13.470 -10.141 1.00 87.25 93 ALA A CA 1
ATOM 762 C C . ALA A 1 93 ? -8.041 -13.345 -11.133 1.00 87.25 93 ALA A C 1
ATOM 764 O O . ALA A 1 93 ? -7.184 -12.482 -10.952 1.00 87.25 93 ALA A O 1
ATOM 765 N N . ASP A 1 94 ? -8.008 -14.207 -12.147 1.00 87.06 94 ASP A N 1
ATOM 766 C CA . ASP A 1 94 ? -6.997 -14.180 -13.204 1.00 87.06 94 ASP A CA 1
ATOM 767 C C . ASP A 1 94 ? -7.422 -13.203 -14.307 1.00 87.06 94 ASP A C 1
ATOM 769 O O . ASP A 1 94 ? -8.208 -13.528 -15.201 1.00 87.06 94 ASP A O 1
ATOM 773 N N . THR A 1 95 ? -6.963 -11.960 -14.184 1.00 87.88 95 THR A N 1
ATOM 774 C CA . THR A 1 95 ? -7.210 -10.876 -15.139 1.00 87.88 95 THR A CA 1
ATOM 775 C C . THR A 1 95 ? -5.884 -10.345 -15.682 1.00 87.88 95 THR A C 1
ATOM 777 O O . THR A 1 95 ? -4.833 -10.489 -15.058 1.00 87.88 95 THR A O 1
ATOM 780 N N . TRP A 1 96 ? -5.911 -9.746 -16.875 1.00 87.38 96 TRP A N 1
ATOM 781 C CA . TRP A 1 96 ? -4.701 -9.386 -17.632 1.00 87.38 96 TRP A CA 1
ATOM 782 C C . TRP A 1 96 ? -3.770 -8.396 -16.907 1.00 87.38 96 TRP A C 1
ATOM 784 O O . TRP A 1 96 ? -2.556 -8.400 -17.117 1.00 87.38 96 TRP A O 1
ATOM 794 N N . ASP A 1 97 ? -4.340 -7.553 -16.054 1.00 84.75 97 ASP A N 1
ATOM 795 C CA . ASP A 1 97 ? -3.678 -6.550 -15.227 1.00 84.75 97 ASP A CA 1
ATOM 796 C C . ASP A 1 97 ? -2.967 -7.168 -14.013 1.00 84.75 97 ASP A C 1
ATOM 798 O O . ASP A 1 97 ? -2.091 -6.544 -13.418 1.00 84.75 97 ASP A O 1
ATOM 802 N N . ARG A 1 98 ? -3.247 -8.432 -13.680 1.00 85.00 98 ARG A N 1
ATOM 803 C CA . ARG A 1 98 ? -2.706 -9.083 -12.488 1.00 85.00 98 ARG A CA 1
ATOM 804 C C . ARG A 1 98 ? -1.549 -10.031 -12.797 1.00 85.00 98 ARG A C 1
ATOM 806 O O . ARG A 1 98 ? -1.432 -10.609 -13.877 1.00 85.00 98 ARG A O 1
ATOM 813 N N . SER A 1 99 ? -0.629 -10.158 -11.843 1.00 80.06 99 SER A N 1
ATOM 814 C CA . SER A 1 99 ? 0.678 -10.799 -12.067 1.00 80.06 99 SER A CA 1
ATOM 815 C C . SER A 1 99 ? 0.729 -12.322 -11.827 1.00 80.06 99 SER A C 1
ATOM 817 O O . SER A 1 99 ? 1.814 -12.898 -11.825 1.00 80.06 99 SER A O 1
ATOM 819 N N . GLY A 1 100 ? -0.416 -12.975 -11.628 1.00 79.31 100 GLY A N 1
ATOM 820 C CA . GLY A 1 100 ? -0.554 -14.390 -11.263 1.00 79.31 100 GLY A CA 1
ATOM 821 C C . GLY A 1 100 ? -0.620 -14.659 -9.750 1.00 79.31 100 GLY A C 1
ATOM 822 O O . GLY A 1 100 ? -0.172 -13.854 -8.932 1.00 79.31 100 GLY A O 1
ATOM 823 N N . ASP A 1 101 ? -1.169 -15.822 -9.387 1.00 70.44 101 ASP A N 1
ATOM 824 C CA . ASP A 1 101 ? -1.430 -16.222 -7.994 1.00 70.44 101 ASP A CA 1
ATOM 825 C C . ASP A 1 101 ? -0.150 -16.523 -7.192 1.00 70.44 101 ASP A C 1
ATOM 827 O O . ASP A 1 101 ? 0.020 -16.044 -6.078 1.00 70.44 101 ASP A O 1
ATOM 831 N N . GLN A 1 102 ? 0.838 -17.194 -7.795 1.00 74.94 102 GLN A N 1
ATOM 832 C CA . GLN A 1 102 ? 2.145 -17.413 -7.145 1.00 74.94 102 GLN A CA 1
ATOM 833 C C . GLN A 1 102 ? 2.825 -16.090 -6.758 1.00 74.94 102 GLN A C 1
ATOM 835 O O . GLN A 1 102 ? 3.467 -15.982 -5.714 1.00 74.94 102 GLN A O 1
ATOM 840 N N . LYS A 1 103 ? 2.662 -15.053 -7.591 1.00 84.88 103 LYS A N 1
ATOM 841 C CA . LYS A 1 103 ? 3.210 -13.728 -7.302 1.00 84.88 103 LYS A CA 1
ATOM 842 C C . LYS A 1 103 ? 2.434 -13.018 -6.186 1.00 84.88 103 LYS A C 1
ATOM 844 O O . LYS A 1 103 ? 3.018 -12.183 -5.506 1.00 84.88 103 LYS A O 1
ATOM 849 N N . ARG A 1 104 ? 1.165 -13.367 -5.947 1.00 89.88 104 ARG A N 1
ATOM 850 C CA . ARG A 1 104 ? 0.373 -12.820 -4.837 1.00 89.88 104 ARG A CA 1
ATOM 851 C C . ARG A 1 104 ? 0.934 -13.245 -3.481 1.00 89.88 104 ARG A C 1
ATOM 853 O O . ARG A 1 104 ? 1.155 -12.377 -2.646 1.00 89.88 104 ARG A O 1
ATOM 860 N N . GLU A 1 105 ? 1.191 -14.536 -3.276 1.00 91.25 105 GLU A N 1
ATOM 861 C CA . GLU A 1 105 ? 1.762 -15.032 -2.012 1.00 91.25 105 GLU A CA 1
ATOM 862 C C . GLU A 1 105 ? 3.146 -14.429 -1.751 1.00 91.25 105 GLU A C 1
ATOM 864 O O . GLU A 1 105 ? 3.410 -13.914 -0.665 1.00 91.25 105 GLU A O 1
ATOM 869 N N . TRP A 1 106 ? 4.000 -14.416 -2.782 1.00 92.19 106 TRP A N 1
ATOM 870 C CA . TRP A 1 106 ? 5.318 -13.785 -2.715 1.00 92.19 106 TRP A CA 1
ATOM 871 C C . TRP A 1 106 ? 5.222 -12.315 -2.305 1.00 92.19 106 TRP A C 1
ATOM 873 O O . TRP A 1 106 ? 5.889 -11.885 -1.367 1.00 92.19 106 TRP A O 1
ATOM 883 N N . PHE A 1 107 ? 4.365 -11.547 -2.981 1.00 94.06 107 PHE A N 1
ATOM 884 C CA . PHE A 1 107 ? 4.233 -10.118 -2.729 1.00 94.06 107 PHE A CA 1
ATOM 885 C C . PHE A 1 107 ? 3.629 -9.827 -1.352 1.00 94.06 107 PHE A C 1
ATOM 887 O O . PHE A 1 107 ? 4.097 -8.920 -0.667 1.00 94.06 107 PHE A O 1
ATOM 894 N N . GLN A 1 108 ? 2.655 -10.627 -0.900 1.00 94.94 108 GLN A N 1
ATOM 895 C CA . GLN A 1 108 ? 2.131 -10.517 0.462 1.00 94.94 108 GLN A CA 1
ATOM 896 C C . GLN A 1 108 ? 3.243 -10.728 1.492 1.00 94.94 108 GLN A C 1
ATOM 898 O O . GLN A 1 108 ? 3.350 -9.939 2.428 1.00 94.94 108 GLN A O 1
ATOM 903 N N . GLN A 1 109 ? 4.107 -11.731 1.304 1.00 96.31 109 GLN A N 1
ATOM 904 C CA . GLN A 1 109 ? 5.233 -11.944 2.211 1.00 96.31 109 GLN A CA 1
ATOM 905 C C . GLN A 1 109 ? 6.176 -10.732 2.237 1.00 96.31 109 GLN A C 1
ATOM 907 O O . GLN A 1 109 ? 6.572 -10.310 3.318 1.00 96.31 109 GLN A O 1
ATOM 912 N N . GLN A 1 110 ? 6.468 -10.119 1.083 1.00 97.31 110 GLN A N 1
ATOM 913 C CA . GLN A 1 110 ? 7.298 -8.907 1.032 1.00 97.31 110 GLN A CA 1
ATOM 914 C C . GLN A 1 110 ? 6.668 -7.728 1.78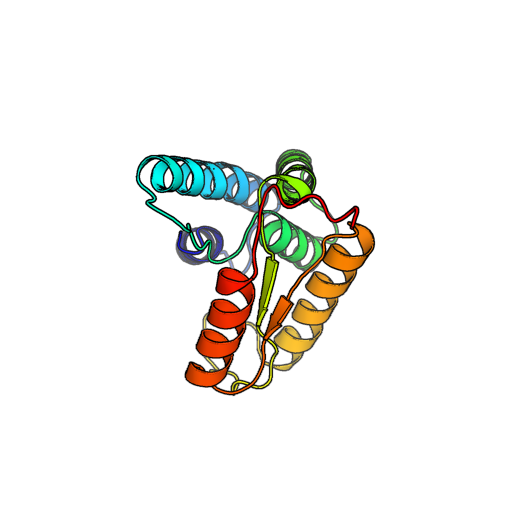9 1.00 97.31 110 GLN A C 1
ATOM 916 O O . GLN A 1 110 ? 7.374 -7.009 2.491 1.00 97.31 110 GLN A O 1
ATOM 921 N N . ILE A 1 111 ? 5.346 -7.543 1.690 1.00 97.06 111 ILE A N 1
ATOM 922 C CA . ILE A 1 111 ? 4.631 -6.521 2.470 1.00 97.06 111 ILE A CA 1
ATOM 923 C C . ILE A 1 111 ? 4.739 -6.818 3.969 1.00 97.06 111 ILE A C 1
ATOM 925 O O . ILE A 1 111 ? 5.034 -5.917 4.749 1.00 97.06 111 ILE A O 1
ATOM 929 N N . LEU A 1 112 ? 4.505 -8.067 4.383 1.00 98.06 112 LEU A N 1
ATOM 930 C CA . LEU A 1 112 ? 4.556 -8.447 5.796 1.00 98.06 112 LEU A CA 1
ATOM 931 C C . LEU A 1 112 ? 5.959 -8.273 6.382 1.00 98.06 112 LEU A C 1
ATOM 933 O O . LEU A 1 112 ? 6.094 -7.752 7.488 1.00 98.06 112 LEU A O 1
ATOM 937 N N . ASP A 1 113 ? 6.993 -8.670 5.642 1.00 98.06 113 ASP A N 1
ATOM 938 C CA . ASP A 1 113 ? 8.387 -8.511 6.053 1.00 98.06 113 ASP A CA 1
ATOM 939 C C . ASP A 1 113 ? 8.756 -7.029 6.212 1.00 98.06 113 ASP A C 1
ATOM 941 O O . ASP A 1 113 ? 9.359 -6.659 7.219 1.00 98.06 113 ASP A O 1
ATOM 945 N N . ASP A 1 114 ? 8.330 -6.169 5.282 1.00 97.75 114 ASP A N 1
ATOM 946 C CA . ASP A 1 114 ? 8.572 -4.723 5.347 1.00 97.75 114 ASP A CA 1
ATOM 947 C C . ASP A 1 114 ? 7.819 -4.066 6.525 1.00 97.75 114 ASP A C 1
ATOM 949 O O . ASP A 1 114 ? 8.405 -3.291 7.284 1.00 97.75 114 ASP A O 1
ATOM 953 N N . LEU A 1 115 ? 6.559 -4.448 6.776 1.00 97.81 115 LEU A N 1
ATOM 954 C CA . LEU A 1 115 ? 5.809 -3.999 7.960 1.00 97.81 115 LEU A CA 1
ATOM 955 C C . LEU A 1 115 ? 6.483 -4.446 9.268 1.00 97.81 115 LEU A C 1
ATOM 957 O O . LEU A 1 115 ? 6.570 -3.661 10.218 1.00 97.81 115 LEU A O 1
ATOM 961 N N . HIS A 1 116 ? 6.997 -5.680 9.328 1.00 97.75 116 HIS A N 1
ATOM 962 C CA . HIS A 1 116 ? 7.742 -6.180 10.485 1.00 97.75 116 HIS A CA 1
ATOM 963 C C . HIS A 1 116 ? 9.062 -5.429 10.694 1.00 97.75 116 HIS A C 1
ATOM 965 O O . HIS A 1 116 ? 9.375 -5.062 11.830 1.00 97.75 116 HIS A O 1
ATOM 971 N N . GLU A 1 117 ? 9.818 -5.168 9.624 1.00 96.88 117 GLU A N 1
ATOM 972 C CA . GLU A 1 117 ? 11.076 -4.415 9.673 1.00 96.88 117 GLU A CA 1
ATOM 973 C C . GLU A 1 117 ? 10.849 -2.998 10.219 1.00 96.88 117 GLU A C 1
ATOM 975 O O . GLU A 1 117 ? 11.568 -2.550 11.119 1.00 96.88 117 GLU A O 1
ATOM 980 N N . ARG A 1 118 ? 9.780 -2.338 9.762 1.00 95.75 118 ARG A N 1
ATOM 981 C CA . ARG A 1 118 ? 9.355 -1.008 10.231 1.00 95.75 118 ARG A CA 1
ATOM 982 C C . ARG A 1 118 ? 8.694 -1.013 11.607 1.00 95.75 118 ARG A C 1
ATOM 984 O O . ARG A 1 118 ? 8.494 0.046 12.195 1.00 95.75 118 ARG A O 1
ATOM 991 N N . ARG A 1 119 ? 8.361 -2.192 12.144 1.00 96.06 119 ARG A N 1
ATOM 992 C CA . ARG A 1 119 ? 7.583 -2.371 13.385 1.00 96.06 119 ARG A CA 1
ATOM 993 C C . ARG A 1 119 ? 6.212 -1.693 13.325 1.00 96.06 119 ARG A C 1
ATOM 995 O O . ARG A 1 119 ? 5.734 -1.164 14.329 1.00 96.06 119 ARG A O 1
ATOM 1002 N N . VAL A 1 120 ? 5.585 -1.724 12.153 1.00 96.06 120 VAL A N 1
ATOM 1003 C CA . VAL A 1 120 ? 4.231 -1.214 11.943 1.00 96.06 120 VAL A CA 1
ATOM 1004 C C . VAL A 1 120 ? 3.231 -2.307 12.333 1.00 96.06 120 VAL A C 1
ATOM 1006 O O . VAL A 1 120 ? 3.230 -3.377 11.720 1.00 96.06 120 VAL A O 1
ATOM 1009 N N . PRO A 1 121 ? 2.380 -2.085 13.351 1.00 94.81 121 PRO A N 1
ATOM 1010 C CA . PRO A 1 121 ? 1.329 -3.033 13.685 1.00 94.81 121 PRO A CA 1
ATOM 1011 C C . PRO A 1 121 ? 0.258 -3.039 12.592 1.00 94.81 121 PRO A C 1
ATOM 1013 O O . PRO A 1 121 ? -0.134 -1.991 12.079 1.00 94.81 121 PRO A O 1
ATOM 1016 N N . TYR A 1 122 ? -0.252 -4.224 12.274 1.00 96.94 122 TYR A N 1
ATOM 1017 C CA . TYR A 1 122 ? -1.329 -4.400 11.308 1.00 96.94 122 TYR A CA 1
ATOM 1018 C C . TYR A 1 122 ? -2.369 -5.403 11.810 1.00 96.94 122 TYR A C 1
ATOM 1020 O O . TYR A 1 122 ? -2.078 -6.294 12.610 1.00 96.94 122 TYR A O 1
ATOM 1028 N N . LEU A 1 123 ? -3.592 -5.257 11.309 1.00 97.50 123 LEU A N 1
ATOM 1029 C CA . LEU A 1 123 ? -4.677 -6.217 11.449 1.00 97.50 123 LEU A CA 1
ATOM 1030 C C . LEU A 1 123 ? -4.718 -7.097 10.197 1.00 97.50 123 LEU A C 1
ATOM 1032 O O . LEU A 1 123 ? -5.033 -6.608 9.114 1.00 97.50 123 LEU A O 1
ATOM 1036 N N . MET A 1 124 ? -4.429 -8.388 10.339 1.00 97.75 124 MET A N 1
ATOM 1037 C CA . MET A 1 124 ? -4.706 -9.359 9.279 1.00 97.75 124 MET A CA 1
ATOM 1038 C C . MET A 1 124 ? -6.198 -9.710 9.294 1.00 97.75 124 MET A C 1
ATOM 1040 O O . MET A 1 124 ? -6.726 -10.061 10.349 1.00 97.75 124 MET A O 1
ATOM 1044 N N . VAL A 1 125 ? -6.865 -9.638 8.141 1.00 98.25 125 VAL A N 1
ATOM 1045 C CA . VAL A 1 125 ? -8.264 -10.061 7.969 1.00 98.25 125 VAL A CA 1
ATOM 1046 C C . VAL A 1 125 ? -8.372 -11.141 6.904 1.00 98.25 125 VAL A C 1
ATOM 1048 O O . VAL A 1 125 ? -7.757 -11.035 5.843 1.00 98.25 125 VAL A O 1
ATOM 1051 N N . SER A 1 126 ? -9.190 -12.154 7.163 1.00 97.94 126 SER A N 1
ATOM 1052 C CA . SER A 1 126 ? -9.393 -13.313 6.284 1.00 97.94 126 SER A CA 1
ATOM 1053 C C . SER A 1 126 ? -10.874 -13.695 6.176 1.00 97.94 126 SER A C 1
ATOM 1055 O O . SER A 1 126 ? -11.732 -13.099 6.831 1.00 97.94 126 SER A O 1
ATOM 1057 N N . GLY A 1 127 ? -11.190 -14.661 5.322 1.00 97.12 127 GLY A N 1
ATOM 1058 C CA . GLY A 1 127 ? -12.540 -15.113 5.005 1.00 97.12 127 GLY A CA 1
ATOM 1059 C C . GLY A 1 127 ? -13.133 -14.426 3.776 1.00 97.12 127 GLY A C 1
ATOM 1060 O O . GLY A 1 127 ? -12.439 -13.797 2.971 1.00 97.12 127 GLY A O 1
ATOM 1061 N N . ASP A 1 128 ? -14.449 -14.552 3.624 1.00 96.12 128 ASP A N 1
ATOM 1062 C CA . ASP A 1 128 ? -15.193 -13.837 2.590 1.00 96.12 128 ASP A CA 1
ATOM 1063 C C . ASP A 1 128 ? -15.269 -12.324 2.869 1.00 96.12 128 ASP A C 1
ATOM 1065 O O . ASP A 1 128 ? -14.796 -11.812 3.888 1.00 96.12 128 ASP A O 1
ATOM 1069 N N . LEU A 1 129 ? -15.847 -11.583 1.921 1.00 94.94 129 LEU A N 1
ATOM 1070 C CA . LEU A 1 129 ? -15.949 -10.127 2.006 1.00 94.94 129 LEU A CA 1
ATOM 1071 C C . LEU A 1 129 ? -16.671 -9.673 3.285 1.00 94.94 129 LEU A C 1
ATOM 1073 O O . LEU A 1 129 ? -16.185 -8.775 3.973 1.00 94.94 129 LEU A O 1
ATOM 1077 N N . ASP A 1 130 ? -17.788 -10.315 3.625 1.00 97.31 130 ASP A N 1
ATOM 1078 C CA . ASP A 1 130 ? -18.592 -9.958 4.797 1.00 97.31 130 ASP A CA 1
ATOM 1079 C C . ASP A 1 130 ? -17.827 -10.223 6.102 1.00 97.31 130 ASP A C 1
ATOM 1081 O O . ASP A 1 130 ? -17.837 -9.388 7.012 1.00 97.31 130 ASP A O 1
ATOM 1085 N N . SER A 1 131 ? -17.086 -11.332 6.175 1.00 97.56 131 SER A N 1
ATOM 1086 C CA . SER A 1 131 ? -16.236 -11.670 7.323 1.00 97.56 131 SER A CA 1
ATOM 1087 C C . SER A 1 131 ? -15.125 -10.645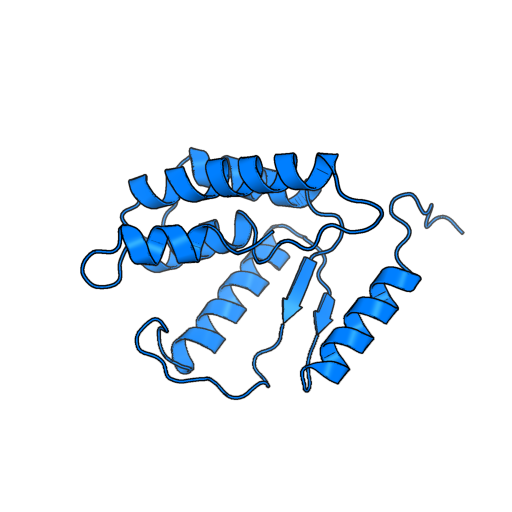 7.534 1.00 97.56 131 SER A C 1
ATOM 1089 O O . SER A 1 131 ? -14.829 -10.271 8.673 1.00 97.56 131 SER A O 1
ATOM 1091 N N . ARG A 1 132 ? -14.505 -10.159 6.454 1.00 98.06 132 ARG A N 1
ATOM 1092 C CA . ARG A 1 132 ? -13.449 -9.137 6.525 1.00 98.06 132 ARG A CA 1
ATOM 1093 C C . ARG A 1 132 ? -14.008 -7.790 6.957 1.00 98.06 132 ARG A C 1
ATOM 1095 O O . ARG A 1 132 ? -13.433 -7.148 7.833 1.00 98.06 132 ARG A O 1
ATOM 1102 N N . ILE A 1 133 ? -15.156 -7.391 6.404 1.00 97.88 133 ILE A N 1
ATOM 1103 C CA . ILE A 1 133 ? -15.861 -6.170 6.817 1.00 97.88 133 ILE A CA 1
ATOM 1104 C C . ILE A 1 133 ? -16.185 -6.231 8.314 1.00 97.88 133 ILE A C 1
ATOM 1106 O O . ILE A 1 133 ? -15.945 -5.254 9.023 1.00 97.88 133 ILE A O 1
ATOM 1110 N N . ALA A 1 134 ? -16.672 -7.372 8.812 1.00 98.31 134 ALA A N 1
ATOM 1111 C CA . ALA A 1 134 ? -16.968 -7.555 10.231 1.00 98.31 134 ALA A CA 1
ATOM 1112 C C . ALA A 1 134 ? -15.716 -7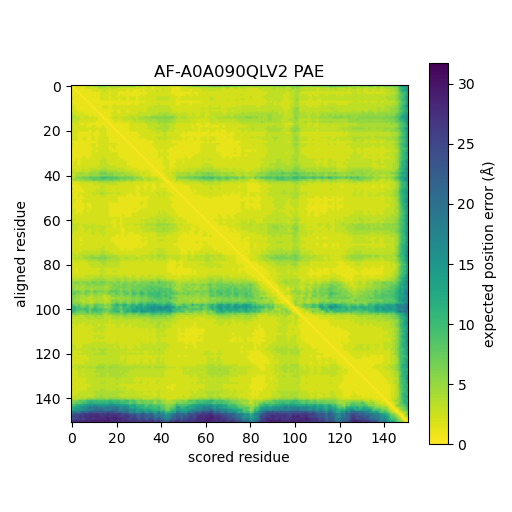.407 11.115 1.00 98.31 134 ALA A C 1
ATOM 1114 O O . ALA A 1 134 ? -15.752 -6.663 12.093 1.00 98.31 134 ALA A O 1
ATOM 1115 N N . GLN A 1 135 ? -14.595 -8.033 10.743 1.00 98.25 135 GLN A N 1
ATOM 1116 C CA . GLN A 1 135 ? -13.324 -7.919 11.474 1.00 98.25 135 GLN A CA 1
ATOM 1117 C C . GLN A 1 135 ? -12.803 -6.475 11.527 1.00 98.25 135 GLN A C 1
ATOM 1119 O O . GLN A 1 135 ? -12.402 -6.000 12.591 1.00 98.25 135 GLN A O 1
ATOM 1124 N N . VAL A 1 136 ? -12.846 -5.750 10.403 1.00 97.88 136 VAL A N 1
ATOM 1125 C CA . VAL A 1 136 ? -12.445 -4.333 10.364 1.00 97.88 136 VAL A CA 1
ATOM 1126 C C . VAL A 1 136 ? -13.389 -3.483 11.215 1.00 97.88 136 VAL A C 1
ATOM 1128 O O . VAL A 1 136 ? -12.930 -2.652 11.996 1.00 97.88 136 VAL A O 1
ATOM 1131 N N . ALA A 1 137 ? -14.704 -3.701 11.125 1.00 97.19 137 ALA A N 1
ATOM 1132 C CA . ALA A 1 137 ? -15.680 -2.977 11.936 1.00 97.19 137 ALA A CA 1
ATOM 1133 C C . ALA A 1 137 ? -15.480 -3.222 13.443 1.00 97.19 137 ALA A C 1
ATOM 1135 O O . ALA A 1 137 ? -15.586 -2.287 14.238 1.00 97.19 137 ALA A O 1
ATOM 1136 N N . ASP A 1 138 ? -15.156 -4.452 13.844 1.00 97.00 138 ASP A N 1
ATOM 1137 C CA . ASP A 1 138 ? -14.836 -4.804 15.229 1.00 97.00 138 ASP A CA 1
ATOM 1138 C C . ASP A 1 138 ? -13.596 -4.073 15.733 1.00 97.00 138 ASP A C 1
ATOM 1140 O O . ASP A 1 138 ? -13.637 -3.481 16.816 1.00 97.00 138 ASP A O 1
ATOM 1144 N N . ALA A 1 139 ? -12.529 -4.051 14.932 1.00 95.50 139 ALA A N 1
ATOM 1145 C CA . ALA A 1 139 ? -11.310 -3.325 15.261 1.00 95.50 139 ALA A CA 1
ATOM 1146 C C . ALA A 1 139 ? -11.572 -1.820 15.404 1.00 95.50 139 ALA A C 1
ATOM 1148 O O . ALA A 1 139 ? -11.177 -1.219 16.400 1.00 95.50 139 ALA A O 1
ATOM 1149 N N . LEU A 1 140 ? -12.310 -1.215 14.468 1.00 94.81 140 LEU A N 1
ATOM 1150 C CA . LEU A 1 140 ? -12.628 0.216 14.499 1.00 94.81 140 LEU A CA 1
ATOM 1151 C C . LEU A 1 140 ? -13.509 0.615 15.688 1.00 94.81 140 LEU A C 1
ATOM 1153 O O . LEU A 1 140 ? -13.326 1.700 16.236 1.00 94.81 140 LEU A O 1
ATOM 1157 N N . ARG A 1 141 ? -14.426 -0.255 16.136 1.00 93.31 141 ARG A N 1
ATOM 1158 C CA . ARG A 1 141 ? -15.234 -0.016 17.349 1.00 93.31 141 ARG A CA 1
ATOM 1159 C C . ARG A 1 141 ? -14.397 0.045 18.624 1.00 93.31 141 ARG A C 1
ATOM 1161 O O . ARG A 1 141 ? -14.809 0.688 19.586 1.00 93.31 141 ARG A O 1
ATOM 1168 N N . GLN A 1 142 ? -13.267 -0.653 18.641 1.00 88.56 142 GLN A N 1
ATOM 1169 C CA . GLN A 1 142 ? -12.339 -0.700 19.771 1.00 88.56 142 GLN A CA 1
ATOM 1170 C C . GLN A 1 142 ? -11.185 0.297 19.617 1.00 88.56 142 GLN A C 1
ATOM 1172 O O . GLN A 1 142 ? -10.418 0.489 20.559 1.00 88.56 142 GLN A O 1
ATOM 1177 N N . PHE A 1 143 ? -11.053 0.915 18.440 1.00 87.62 143 PHE A N 1
ATOM 1178 C CA . PHE A 1 143 ? -9.943 1.790 18.112 1.00 87.62 143 PHE A CA 1
ATOM 1179 C C . PHE A 1 143 ? -10.066 3.124 18.850 1.00 87.62 143 PHE A C 1
ATOM 1181 O O . PHE A 1 143 ? -10.972 3.918 18.594 1.00 87.62 143 PHE A O 1
ATOM 1188 N N . ASP A 1 144 ? -9.120 3.380 19.750 1.00 82.50 144 ASP A N 1
ATOM 1189 C CA . ASP A 1 144 ? -8.980 4.649 20.455 1.00 82.50 144 ASP A CA 1
ATOM 1190 C C . ASP A 1 144 ? -7.618 5.262 20.123 1.00 82.50 144 ASP A C 1
ATOM 1192 O O . ASP A 1 144 ? -6.594 4.897 20.702 1.00 82.50 144 ASP A O 1
ATOM 1196 N N . LYS A 1 145 ? -7.616 6.214 19.180 1.00 71.38 145 LYS A N 1
ATOM 1197 C CA . LYS A 1 145 ? -6.403 6.880 18.677 1.00 71.38 145 LYS A CA 1
ATOM 1198 C C . LYS A 1 145 ? -5.565 7.522 19.787 1.00 71.38 145 LYS A C 1
ATOM 1200 O O . LYS A 1 145 ? -4.349 7.624 19.659 1.00 71.38 145 LYS A O 1
ATOM 1205 N N . PHE A 1 146 ? -6.209 7.975 20.863 1.00 75.88 146 PHE A N 1
ATOM 1206 C CA . PHE A 1 146 ? -5.555 8.667 21.977 1.00 75.88 146 PHE A CA 1
ATOM 1207 C C . PHE A 1 146 ? -5.706 7.911 23.304 1.00 75.88 146 PHE A C 1
ATOM 1209 O O . PHE A 1 146 ? -5.484 8.484 24.375 1.00 75.88 146 PHE A O 1
ATOM 1216 N N . GLY A 1 147 ? -6.076 6.631 23.245 1.00 64.62 147 GLY A N 1
ATOM 1217 C CA . GLY A 1 147 ? -6.291 5.800 24.418 1.00 64.62 147 GLY A CA 1
ATOM 1218 C C . GLY A 1 147 ? -4.997 5.575 25.189 1.00 64.62 147 GLY A C 1
ATOM 1219 O O . GLY A 1 147 ? -4.046 4.976 24.693 1.00 64.62 147 GLY A O 1
ATOM 1220 N N . ASN A 1 148 ? -4.948 6.030 26.442 1.00 46.78 148 ASN A N 1
ATOM 1221 C CA . ASN A 1 148 ? -3.843 5.709 27.341 1.00 46.78 148 ASN A CA 1
ATOM 1222 C C . ASN A 1 148 ? -3.945 4.234 27.764 1.00 46.78 148 ASN A C 1
ATOM 1224 O O . ASN A 1 148 ? -4.820 3.864 28.546 1.00 46.78 148 ASN A O 1
ATOM 1228 N N . HIS A 1 149 ? -3.024 3.392 27.291 1.00 49.72 149 HIS A N 1
ATOM 1229 C CA . HIS A 1 149 ? -2.937 1.975 27.678 1.00 49.72 149 HIS A CA 1
ATOM 1230 C C . HIS A 1 149 ? -2.288 1.734 29.055 1.00 49.72 149 HIS A C 1
ATOM 1232 O O . HIS A 1 149 ? -2.107 0.587 29.457 1.00 49.72 149 HIS A O 1
ATOM 1238 N N . LEU A 1 150 ? -1.966 2.794 29.804 1.00 40.25 150 LEU A N 1
ATOM 1239 C CA . LEU A 1 150 ? -1.649 2.696 31.229 1.00 40.25 150 LEU A CA 1
ATOM 1240 C C . LEU A 1 150 ? -2.964 2.572 32.017 1.00 40.25 150 LEU A C 1
ATOM 1242 O O . LEU A 1 150 ? -3.534 3.575 32.447 1.00 40.25 150 LEU A O 1
ATOM 1246 N N . LYS A 1 151 ? -3.456 1.340 32.160 1.00 40.16 151 LYS A N 1
ATOM 1247 C CA . LYS A 1 151 ? -4.400 0.954 33.216 1.00 40.16 151 LYS A CA 1
ATOM 1248 C C . LYS A 1 151 ? -3.665 0.189 34.304 1.00 40.16 151 LYS A C 1
ATOM 1250 O O . LYS A 1 151 ? -2.783 -0.619 33.942 1.00 40.16 151 LYS A O 1
#

Mean predicted aligned error: 4.04 Å

InterPro domains:
  IPR027417 P-loop containing nucleoside triphosphate hydrolase [G3DSA:3.40.50.300] (1-137)
  IPR038727 NadR/Ttd14, AAA domain [PF13521] (2-132)
  IPR052735 Bacterial NAD biosynthesis/regulator protein [PTHR37512] (2-142)

pLDDT: mean 93.03, std 9.91, range [40.16, 98.44]

Solvent-accessible surface area (backbone atoms only — not comparable to full-atom values): 9154 Å² total; per-residue (Å²): 74,78,47,48,59,59,57,50,45,74,76,62,45,57,96,90,39,74,55,65,71,59,51,39,55,40,41,62,51,40,52,52,54,40,55,58,53,55,76,72,49,85,85,76,79,64,63,45,70,54,34,50,57,55,44,51,50,36,31,74,76,66,76,46,73,45,74,63,28,50,55,45,26,66,48,40,70,73,75,55,94,73,46,75,46,76,54,79,80,52,83,78,78,92,48,94,91,52,85,53,65,74,51,47,60,54,49,51,51,54,51,51,52,51,32,57,75,72,66,49,75,65,46,80,36,55,64,56,72,68,52,30,52,49,51,53,52,54,50,59,75,70,60,56,97,83,63,75,84,84,122

Organism: NCBI:txid754436

Sequence (151 aa):
MPEYGATYWFEHQVDRRLSLEQFEEIAPEHVRQEQALLQDARGYLFSDTCPITTYVFAKDYHGTVGPQLDAYASRAEKDYDLFVVCDTDIPYADTWDRSGDQKREWFQQQILDDLHERRVPYLMVSGDLDSRIAQVADALRQFDKFGNHLK

Foldseek 3Di:
DEQQVLVLQVVPDDPSDDDLVSLLPRQVVLVVVQVVVVVVDDQDDDYPDHLLLSQLVSCVRPVDHDPNSVVRNLCVLPVDQAAEAEDDQPDDDDDPNDDDDVVVVVSSVSSVVSCVVSVRDHHYFYDDPVRRVVSVVVCSVVDDSPDDPPD

Radius of gyration: 16.16 Å; Cα contacts (8 Å, |Δi|>4): 133; chains: 1; bounding box: 34×35×54 Å

Nearest PDB structures (foldseek):
  8x7f-assembly1_J  TM=8.363E-01  e=1.794E-04  Escherichia coli K-12
  3uwo-assembly3_B  TM=6.395E-01  e=3.032E-01  Pseudomonas aeruginosa PAO1
  4gmd-assembly2_B  TM=6.633E-01  e=5.444E-01  Pseudomonas aeruginosa PAO1
  5x8b-assembly1_B  TM=6.436E-01  e=2.218E+00  Thermus thermophilus HB8
  5x8v-assembly1_A  TM=6.231E-01  e=2.643E+00  Thermus thermophilus HB8